Protein AF-A0A654D0F4-F1 (afdb_monomer)

Foldseek 3Di:
DVVVVVVVVVVVVLVVLLVVLVVPPDAFEEWEAEDDLRRQWTAECCAPVVSVSNSNNHHYLHHDPDGTDGDDLVSVVVSLGPYYHYDDYDCVSVCVDPSCVPRPNVVDDDDD

Sequence (112 aa):
MIGYLLFFKYVAEIGRLKENATAVKEKRRVYFTWAYGRIFSTTGTHSMMHTCLEMAGVQNVCPFELDQPNINAETLIGWNPDMIVMWNDSTDLFYQRNEFKNDPCREGKADF

Solvent-accessible surface area (backbone atoms only — not comparable to full-atom values): 6484 Å² total; per-residue (Å²): 120,68,70,60,56,53,49,52,54,51,53,52,51,54,50,52,36,42,54,56,19,68,68,45,86,77,53,52,32,32,40,47,23,46,53,86,80,32,64,47,32,30,50,9,63,65,20,74,62,35,55,52,37,45,38,71,25,36,34,72,60,49,82,46,85,34,45,72,44,75,60,55,69,68,58,53,58,73,56,61,51,74,40,77,47,63,72,75,53,66,69,60,70,58,60,72,37,79,90,46,71,82,46,80,66,68,83,66,78,76,92,126

Mean 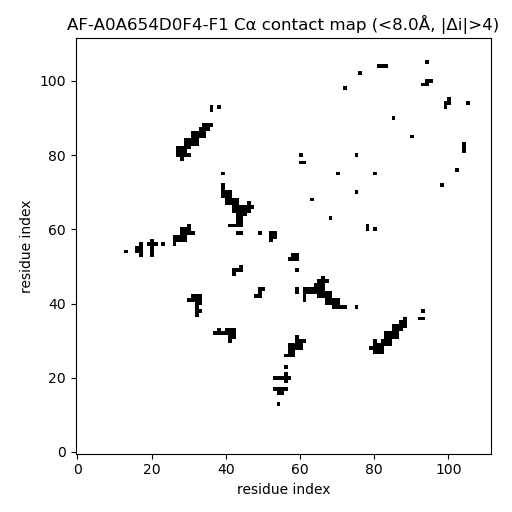predicted aligned error: 7.89 Å

Radius of gyration: 16.07 Å; Cα contacts (8 Å, |Δi|>4): 152; chains: 1; bounding box: 48×37×33 Å

pLDDT: mean 81.83, std 11.25, range [40.19, 93.56]

Secondary structure (DSSP, 8-state):
-HHHHHHHHHHHHHHHHHHHHHT-SS--EEEEE-SSS-TTB---TTSHHHHHHHHTT-EES---SSSS-B--HHHHHHH--SEEEESS--HHHHHTSGGGTT-GGGTT----

Organism: Sphingobacterium multivorum (NCBI:txid28454)

Nearest PDB structures (foldseek):
  5joq-assembly1_A  TM=8.116E-01  e=6.029E-05  Listeria monocytogenes EGD-e
  4m7o-assembly1_A  TM=8.021E-01  e=2.496E-04  Staphylococcus epidermidis ATCC 12228
  5y8a-assembly2_B  TM=7.298E-01  e=4.761E-04  Burkholderia cenocepacia J2315
  2q8q-assembly1_A  TM=7.364E-01  e=4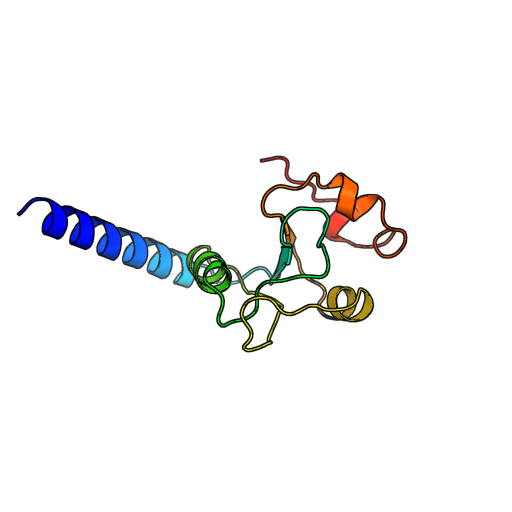.761E-04  Staphylococcus aureus subsp. aureus N315
  2chu-assembly2_B  TM=6.777E-01  e=1.732E-03  Campylobacter jejuni

Structure (mmCIF, N/CA/C/O backbone):
data_AF-A0A654D0F4-F1
#
_entry.id   AF-A0A654D0F4-F1
#
loop_
_atom_site.group_PDB
_atom_site.id
_atom_site.type_symbol
_atom_site.label_atom_id
_atom_site.label_alt_id
_atom_site.label_comp_id
_atom_site.label_asym_id
_atom_site.label_entity_id
_atom_site.label_seq_id
_atom_site.pdbx_PDB_ins_code
_atom_site.Cartn_x
_atom_site.Cartn_y
_atom_site.Cartn_z
_atom_site.occupancy
_atom_site.B_iso_or_equiv
_atom_site.auth_seq_id
_atom_site.auth_comp_id
_atom_site.auth_asym_id
_atom_site.auth_atom_id
_atom_site.pdbx_PDB_model_num
ATOM 1 N N . MET A 1 1 ? -33.522 17.613 -6.634 1.00 60.53 1 MET A N 1
ATOM 2 C CA . MET A 1 1 ? -33.659 17.007 -5.287 1.00 60.53 1 MET A CA 1
ATOM 3 C C . MET A 1 1 ? -33.107 15.580 -5.164 1.00 60.53 1 MET A C 1
ATOM 5 O O . MET A 1 1 ? -32.668 15.238 -4.078 1.00 60.53 1 MET A O 1
ATOM 9 N N . ILE A 1 2 ? -33.058 14.757 -6.224 1.00 62.69 2 ILE A N 1
ATOM 10 C CA . ILE A 1 2 ? -32.601 13.348 -6.131 1.00 62.69 2 ILE A CA 1
ATOM 11 C C . ILE A 1 2 ? -31.081 13.208 -5.890 1.00 62.69 2 ILE A C 1
ATOM 13 O O . ILE A 1 2 ? -30.666 12.385 -5.080 1.00 62.69 2 ILE A O 1
ATOM 17 N N . GLY A 1 3 ? -30.244 14.047 -6.517 1.00 62.59 3 GLY A N 1
ATOM 18 C CA . GLY A 1 3 ? -28.779 13.972 -6.357 1.00 62.59 3 GLY A CA 1
ATOM 19 C C . GLY A 1 3 ? -28.279 14.247 -4.932 1.00 62.59 3 GLY A C 1
ATOM 20 O O . GLY A 1 3 ? -27.305 13.648 -4.490 1.00 62.59 3 GLY A O 1
ATOM 21 N N . TYR A 1 4 ? -28.995 15.085 -4.180 1.00 66.31 4 TYR A N 1
ATOM 22 C CA . TYR A 1 4 ? -28.646 15.422 -2.797 1.00 66.31 4 TYR A CA 1
ATOM 23 C C . TYR A 1 4 ? -28.893 14.241 -1.844 1.00 66.31 4 TYR A C 1
ATOM 25 O O . TYR A 1 4 ? -28.092 13.972 -0.954 1.00 66.31 4 TYR A O 1
ATOM 33 N N . LEU A 1 5 ? -29.968 13.479 -2.076 1.00 70.94 5 LEU A N 1
ATOM 34 C CA . LEU A 1 5 ? -30.280 12.280 -1.296 1.00 70.94 5 LEU A CA 1
ATOM 35 C C . LEU A 1 5 ? -29.268 11.152 -1.556 1.00 70.94 5 LEU A C 1
ATOM 37 O O . LEU A 1 5 ? -28.894 10.435 -0.630 1.00 70.94 5 LEU A O 1
ATOM 41 N N . LEU A 1 6 ? -28.804 11.013 -2.804 1.00 74.94 6 LEU A N 1
ATOM 42 C CA . LEU A 1 6 ? -27.769 10.042 -3.165 1.00 74.94 6 LEU A CA 1
ATOM 43 C C . LEU A 1 6 ? -26.427 10.390 -2.504 1.00 74.94 6 LEU A C 1
ATOM 45 O O . LEU A 1 6 ? -25.779 9.518 -1.932 1.00 74.94 6 LEU A O 1
ATOM 49 N N . PHE A 1 7 ? -26.059 11.674 -2.521 1.00 79.19 7 PHE A N 1
ATOM 50 C CA . PHE A 1 7 ? -24.858 12.184 -1.864 1.00 79.19 7 PHE A CA 1
ATOM 51 C C . PHE A 1 7 ? -24.872 11.916 -0.353 1.00 79.19 7 PHE A C 1
ATOM 53 O O . PHE A 1 7 ? -23.904 11.388 0.185 1.00 79.19 7 PHE A O 1
ATOM 60 N N . PHE A 1 8 ? -25.989 12.186 0.329 1.00 80.81 8 PHE A N 1
ATOM 61 C CA . PHE A 1 8 ? -26.104 11.903 1.762 1.00 80.81 8 PHE A CA 1
ATOM 62 C C . PHE A 1 8 ? -26.010 10.414 2.092 1.00 80.81 8 PHE A C 1
ATOM 64 O O . PHE A 1 8 ? -25.325 10.050 3.046 1.00 80.81 8 PHE A O 1
ATOM 71 N N . LYS A 1 9 ? -26.648 9.544 1.298 1.00 83.38 9 LYS A N 1
ATOM 72 C CA . LYS A 1 9 ? -26.510 8.089 1.471 1.00 83.38 9 LYS A CA 1
ATOM 73 C C . LYS A 1 9 ? -25.066 7.628 1.274 1.00 83.38 9 LYS A C 1
ATOM 75 O O . LYS A 1 9 ? -24.591 6.798 2.039 1.00 83.38 9 LYS A O 1
ATOM 80 N N . TYR A 1 10 ? -24.371 8.188 0.289 1.00 84.62 10 TYR A N 1
ATOM 81 C CA . TYR A 1 10 ? -22.972 7.873 0.010 1.00 84.62 10 TYR A CA 1
ATOM 82 C C . TYR A 1 10 ? -22.040 8.288 1.157 1.00 84.62 10 TYR A C 1
ATOM 84 O O . TYR A 1 10 ? -21.230 7.489 1.618 1.00 84.62 10 TYR A O 1
ATOM 92 N N . VAL A 1 11 ? -22.195 9.512 1.673 1.00 86.12 11 VAL A N 1
ATOM 93 C CA . VAL A 1 11 ? -21.404 10.004 2.814 1.00 86.12 11 VAL A CA 1
ATOM 94 C C . VAL A 1 11 ? -21.677 9.181 4.075 1.00 86.12 11 VAL A C 1
ATOM 96 O O . VAL A 1 11 ? -20.736 8.842 4.790 1.00 86.12 11 VAL A O 1
ATOM 99 N N . ALA A 1 12 ? -22.938 8.816 4.327 1.00 87.94 12 ALA A N 1
ATOM 100 C CA . ALA A 1 12 ? -23.302 7.968 5.459 1.00 87.94 12 ALA A CA 1
ATOM 101 C C . ALA A 1 12 ? -22.657 6.574 5.369 1.00 87.94 12 ALA A C 1
ATOM 103 O O . ALA A 1 12 ? -22.137 6.072 6.363 1.00 87.94 12 ALA A O 1
ATOM 104 N N . GLU A 1 13 ? -22.630 5.974 4.176 1.00 87.81 13 GLU A N 1
ATOM 105 C CA . GLU A 1 13 ? -22.006 4.665 3.969 1.00 87.81 13 GLU A CA 1
ATOM 106 C C . GLU A 1 13 ? -20.483 4.715 4.153 1.00 87.81 13 GLU A C 1
ATOM 108 O O . GLU A 1 13 ? -19.921 3.860 4.836 1.00 87.81 13 GLU A O 1
ATOM 113 N N . ILE A 1 14 ? -19.812 5.749 3.631 1.00 86.12 14 ILE A N 1
ATOM 114 C CA . ILE A 1 14 ? -18.376 5.968 3.880 1.00 86.12 14 ILE A CA 1
ATOM 115 C C . ILE A 1 14 ? -18.099 6.130 5.376 1.00 86.12 14 ILE A C 1
ATOM 117 O O . ILE A 1 14 ? -17.133 5.558 5.881 1.00 86.12 14 ILE A O 1
ATOM 121 N N . GLY A 1 15 ? -18.934 6.894 6.087 1.00 86.69 15 GLY A N 1
ATOM 122 C CA . GLY A 1 15 ? -18.825 7.060 7.537 1.00 86.69 15 GLY A CA 1
ATOM 123 C C . GLY A 1 15 ? -18.883 5.717 8.262 1.00 86.69 15 GLY A C 1
ATOM 124 O O . GLY A 1 15 ? -17.9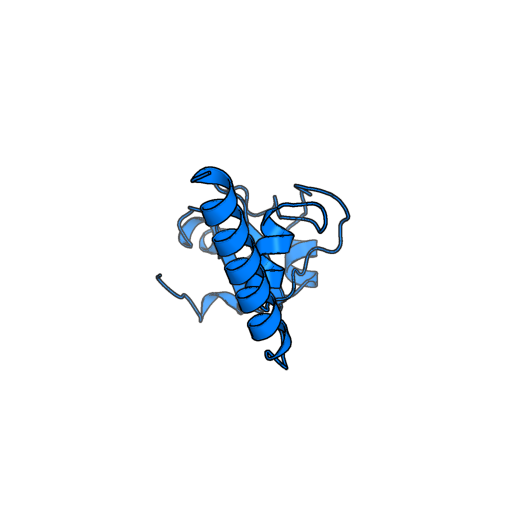80 5.394 9.031 1.00 86.69 15 GLY A O 1
ATOM 125 N N . ARG A 1 16 ? -19.872 4.883 7.919 1.00 88.94 16 ARG A N 1
ATOM 126 C CA . ARG A 1 16 ? -20.039 3.538 8.484 1.00 88.94 16 ARG A CA 1
ATOM 127 C C . ARG A 1 16 ? -18.830 2.635 8.228 1.00 88.94 16 ARG A C 1
ATOM 129 O O . ARG A 1 16 ? -18.397 1.917 9.125 1.00 88.94 16 ARG A O 1
ATOM 136 N N . LEU A 1 17 ? -18.277 2.656 7.013 1.00 88.06 17 LEU A N 1
ATOM 137 C CA . LEU A 1 17 ? -17.086 1.867 6.677 1.00 88.06 17 LEU A CA 1
ATOM 138 C C . LEU A 1 17 ? -15.876 2.303 7.509 1.00 88.06 17 LEU A C 1
ATOM 140 O O . LEU A 1 17 ? -15.175 1.457 8.061 1.00 88.06 17 LEU A O 1
ATOM 144 N N . LYS A 1 18 ? -15.671 3.614 7.672 1.00 85.31 18 LYS A N 1
ATOM 145 C CA . LYS A 1 18 ? -14.585 4.150 8.503 1.00 85.31 18 LYS A CA 1
ATOM 146 C C . LYS A 1 18 ? -14.745 3.786 9.977 1.00 85.31 18 LYS A C 1
ATOM 148 O O . LYS A 1 18 ? -13.764 3.405 10.607 1.00 85.31 18 LYS A O 1
ATOM 153 N N . GLU A 1 19 ? -15.955 3.851 10.524 1.00 88.50 19 GLU A N 1
ATOM 154 C CA . GLU A 1 19 ? -16.223 3.424 11.903 1.00 88.50 19 GLU A CA 1
ATOM 155 C C . GLU A 1 19 ? -15.894 1.940 12.104 1.00 88.50 19 GLU A C 1
ATOM 157 O O . GLU A 1 19 ? -15.148 1.589 13.020 1.00 88.50 19 GLU A O 1
ATOM 162 N N . ASN A 1 20 ? -16.340 1.070 11.196 1.00 87.31 20 ASN A N 1
ATOM 163 C CA . ASN A 1 20 ? -16.001 -0.354 11.245 1.00 87.31 20 ASN A CA 1
ATOM 164 C C . ASN A 1 20 ? -14.486 -0.588 11.161 1.00 87.31 20 ASN A C 1
ATOM 166 O O . ASN A 1 20 ? -13.944 -1.401 11.909 1.00 87.31 20 ASN A O 1
ATOM 170 N N . ALA A 1 21 ? -13.788 0.161 10.305 1.00 85.12 21 ALA A N 1
ATOM 171 C CA . ALA A 1 21 ? -12.335 0.103 10.195 1.00 85.12 21 ALA A CA 1
ATOM 172 C C . ALA A 1 21 ? -11.619 0.510 11.497 1.00 85.12 21 ALA A C 1
ATOM 174 O O . ALA A 1 21 ? -10.579 -0.063 11.820 1.00 85.12 21 ALA A O 1
ATOM 175 N N . THR A 1 22 ? -12.162 1.454 12.278 1.00 84.25 22 THR A N 1
ATOM 176 C CA . THR A 1 22 ? -11.592 1.815 13.594 1.00 84.25 22 THR A CA 1
ATOM 177 C C . THR A 1 22 ? -11.771 0.730 14.656 1.00 84.25 22 THR A C 1
ATOM 179 O O . THR A 1 22 ? -10.977 0.663 15.591 1.00 84.25 22 THR A O 1
ATOM 182 N N . ALA A 1 23 ? -12.766 -0.149 14.504 1.00 85.88 23 ALA A N 1
ATOM 183 C CA . ALA A 1 23 ? -12.978 -1.277 15.410 1.00 85.88 23 ALA A CA 1
ATOM 184 C C . ALA A 1 23 ? -11.965 -2.423 15.198 1.00 85.88 23 ALA A C 1
ATOM 186 O O . ALA A 1 23 ? -11.837 -3.302 16.056 1.00 85.88 23 ALA A O 1
ATOM 187 N N . VAL A 1 24 ? -11.219 -2.417 14.086 1.00 86.62 24 VAL A N 1
ATOM 188 C CA . VAL A 1 24 ? -10.158 -3.390 13.798 1.00 86.62 24 VAL A CA 1
ATOM 189 C C . VAL A 1 24 ? -8.926 -3.066 14.649 1.00 86.62 24 VAL A C 1
ATOM 191 O O . VAL A 1 24 ? -8.190 -2.123 14.368 1.00 86.62 24 VAL A O 1
ATOM 194 N N . LYS A 1 25 ? -8.702 -3.857 15.708 1.00 79.88 25 LYS A N 1
ATOM 195 C CA . LYS A 1 25 ? -7.598 -3.645 16.667 1.00 79.88 25 LYS A CA 1
ATOM 196 C C . LYS A 1 25 ? -6.213 -3.887 16.070 1.00 79.88 25 LYS A C 1
ATOM 198 O O . LYS A 1 25 ? -5.289 -3.142 16.374 1.00 79.88 25 LYS A O 1
ATOM 203 N N . GLU A 1 26 ? -6.075 -4.909 15.230 1.00 86.56 26 GLU A N 1
ATOM 204 C CA . GLU A 1 26 ? -4.816 -5.243 14.563 1.00 86.56 26 GLU A CA 1
ATOM 205 C C . GLU A 1 26 ? -4.989 -5.117 13.054 1.00 86.56 26 GLU A C 1
ATOM 207 O O . GLU A 1 26 ? -5.621 -5.953 12.403 1.00 86.56 26 GLU A O 1
ATOM 212 N N . LYS A 1 27 ? -4.458 -4.026 12.501 1.00 86.75 27 LYS A N 1
ATOM 213 C CA . LYS A 1 27 ? -4.518 -3.765 11.066 1.00 86.75 27 LYS A CA 1
ATOM 214 C C . LYS A 1 27 ? -3.469 -4.611 10.358 1.00 86.75 27 LYS A C 1
ATOM 216 O O . LYS A 1 27 ? -2.279 -4.459 10.619 1.00 86.75 27 LYS A O 1
ATOM 221 N N . ARG A 1 28 ? -3.908 -5.460 9.427 1.00 89.31 28 ARG A N 1
ATOM 222 C CA . ARG A 1 28 ? -2.988 -6.198 8.552 1.00 89.31 28 ARG A CA 1
ATOM 223 C C . ARG A 1 28 ? -2.239 -5.237 7.637 1.00 89.31 28 ARG A C 1
ATOM 225 O O . ARG A 1 28 ? -2.833 -4.303 7.093 1.00 89.31 28 ARG A O 1
ATOM 232 N N . ARG A 1 29 ? -0.948 -5.490 7.453 1.00 92.31 29 ARG A N 1
ATOM 233 C CA . ARG A 1 29 ? -0.056 -4.761 6.552 1.00 92.31 29 ARG A CA 1
ATOM 234 C C . ARG A 1 29 ? -0.304 -5.228 5.127 1.00 92.31 29 ARG A C 1
ATOM 236 O O . ARG A 1 29 ? -0.053 -6.382 4.797 1.00 92.31 29 ARG A O 1
ATOM 243 N N . VAL A 1 30 ? -0.791 -4.338 4.278 1.00 92.81 30 VAL A N 1
ATOM 244 C CA . VAL A 1 30 ? -1.161 -4.647 2.899 1.00 92.81 30 VAL A CA 1
ATOM 245 C C . VAL A 1 30 ? -0.255 -3.909 1.932 1.00 92.81 30 VAL A C 1
ATOM 247 O O . VAL A 1 30 ? -0.067 -2.695 2.034 1.00 92.81 30 VAL A O 1
ATOM 250 N N . TYR A 1 31 ? 0.262 -4.653 0.961 1.00 92.69 31 TYR A N 1
ATOM 251 C CA . TYR A 1 31 ? 0.866 -4.109 -0.244 1.00 92.69 31 TYR A CA 1
ATOM 252 C C . TYR A 1 31 ? -0.128 -4.188 -1.396 1.00 92.69 31 TYR A C 1
ATOM 254 O O . TYR A 1 31 ? -0.767 -5.216 -1.600 1.00 92.69 31 TYR A O 1
ATOM 262 N N . PHE A 1 32 ? -0.261 -3.113 -2.160 1.00 91.38 32 PHE A N 1
ATOM 263 C CA . PHE A 1 32 ? -1.164 -3.075 -3.303 1.00 91.38 32 PHE A CA 1
ATOM 264 C C . PHE A 1 32 ? -0.376 -2.992 -4.610 1.00 91.38 32 PHE A C 1
ATOM 266 O O . PHE A 1 32 ? 0.555 -2.192 -4.712 1.00 91.38 32 PHE A O 1
ATOM 273 N N . THR A 1 33 ? -0.772 -3.776 -5.612 1.00 90.25 33 THR A N 1
ATOM 274 C CA . THR A 1 33 ? -0.153 -3.774 -6.944 1.00 90.25 33 THR A CA 1
ATOM 275 C C . THR A 1 33 ? -1.130 -3.313 -8.013 1.00 90.25 33 THR A C 1
ATOM 277 O O . THR A 1 33 ? -2.253 -3.824 -8.114 1.00 90.25 33 THR A O 1
ATOM 280 N N . TRP A 1 34 ? -0.670 -2.417 -8.881 1.00 85.44 34 TRP A N 1
ATOM 281 C CA . TRP A 1 34 ? -1.416 -2.037 -10.078 1.00 85.44 34 TRP A CA 1
ATOM 282 C C . TRP A 1 34 ? -1.409 -3.153 -11.132 1.00 85.44 34 TRP A C 1
ATOM 284 O O . TRP A 1 34 ? -0.499 -3.980 -11.176 1.00 85.44 34 TRP A O 1
ATOM 294 N N . ALA A 1 35 ? -2.434 -3.153 -11.987 1.00 81.94 35 ALA A N 1
ATOM 295 C CA . ALA A 1 35 ? -2.632 -4.165 -13.024 1.00 81.94 35 ALA A CA 1
ATOM 296 C C . ALA A 1 35 ? -1.533 -4.163 -14.112 1.00 81.94 35 ALA A C 1
ATOM 298 O O . ALA A 1 35 ? -0.724 -3.231 -14.210 1.00 81.94 35 ALA A O 1
ATOM 299 N N . TYR A 1 36 ? -1.578 -5.170 -14.990 1.00 75.88 36 TYR A N 1
ATOM 300 C CA . TYR A 1 36 ? -0.671 -5.389 -16.121 1.00 75.88 36 TYR A CA 1
ATOM 301 C C . TYR A 1 36 ? 0.756 -5.788 -15.722 1.00 75.88 36 TYR A C 1
ATOM 303 O O . TYR A 1 36 ? 1.733 -5.358 -16.339 1.00 75.88 36 TYR A O 1
ATOM 311 N N . GLY A 1 37 ? 0.903 -6.599 -14.674 1.00 70.56 37 GLY A N 1
ATOM 312 C CA . GLY A 1 37 ? 2.198 -7.109 -14.217 1.00 70.56 37 GLY A CA 1
ATOM 313 C C . GLY A 1 37 ? 3.090 -6.034 -13.590 1.00 70.56 37 GLY A C 1
ATOM 314 O O . GLY A 1 37 ? 4.291 -6.255 -13.383 1.00 70.56 37 GLY A O 1
ATOM 315 N N . ARG A 1 38 ? 2.514 -4.871 -13.258 1.00 79.75 38 ARG A N 1
ATOM 316 C CA . ARG A 1 38 ? 3.185 -3.745 -12.598 1.00 79.75 38 ARG A CA 1
ATOM 317 C C . ARG A 1 38 ? 3.264 -3.961 -11.091 1.00 79.75 38 ARG A C 1
ATOM 319 O O . ARG A 1 38 ? 2.898 -3.099 -10.304 1.00 79.75 38 ARG A O 1
ATOM 326 N N . ILE A 1 39 ? 3.816 -5.108 -10.706 1.00 82.88 39 ILE A N 1
ATOM 327 C CA . ILE A 1 39 ? 3.930 -5.545 -9.310 1.00 82.88 39 ILE A CA 1
ATOM 328 C C . ILE A 1 39 ? 4.658 -4.511 -8.452 1.00 82.88 39 ILE A C 1
ATOM 330 O O . ILE A 1 39 ? 4.302 -4.343 -7.303 1.00 82.88 39 ILE A O 1
ATOM 334 N N . PHE A 1 40 ? 5.645 -3.807 -9.008 1.00 86.44 40 PHE A N 1
ATOM 335 C CA . PHE A 1 40 ? 6.433 -2.818 -8.270 1.00 86.44 40 PHE A CA 1
ATOM 336 C C . PHE A 1 40 ? 5.842 -1.407 -8.275 1.00 86.44 40 PHE A C 1
ATOM 338 O O . PHE A 1 40 ? 6.320 -0.530 -7.558 1.00 86.44 40 PHE A O 1
ATOM 345 N N . SER A 1 41 ? 4.80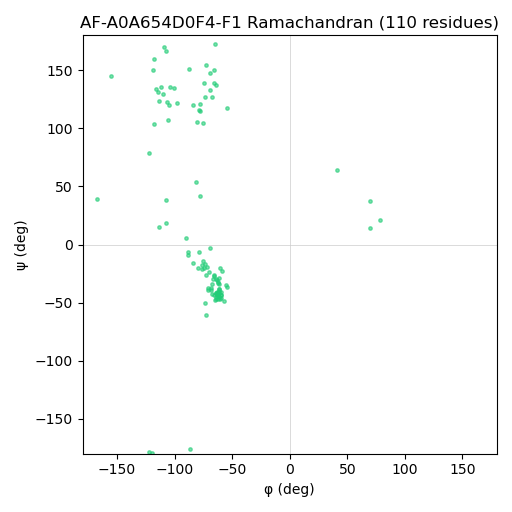3 -1.178 -9.076 1.00 88.19 41 SER A N 1
ATOM 346 C CA . SER A 1 41 ? 4.011 0.038 -8.982 1.00 88.19 41 SER A CA 1
ATOM 347 C C . SER A 1 41 ? 2.973 -0.182 -7.894 1.00 88.19 41 SER A C 1
ATOM 349 O O . SER A 1 41 ? 2.131 -1.075 -8.003 1.00 88.19 41 SER A O 1
ATOM 351 N N . THR A 1 42 ? 3.008 0.653 -6.863 1.00 90.69 42 THR A N 1
ATOM 352 C CA . THR A 1 42 ? 2.104 0.541 -5.716 1.00 90.69 42 THR A CA 1
ATOM 353 C C . THR A 1 42 ? 1.298 1.815 -5.511 1.00 90.69 42 THR A C 1
ATOM 355 O O . THR A 1 42 ? 1.368 2.742 -6.316 1.00 90.69 42 THR A O 1
ATOM 358 N N . THR A 1 43 ? 0.471 1.833 -4.474 1.00 91.00 43 THR A N 1
ATOM 359 C CA . THR A 1 43 ? -0.307 2.992 -4.044 1.00 91.00 43 THR A CA 1
ATOM 360 C C . THR A 1 43 ? 0.425 3.676 -2.898 1.00 91.00 43 THR A C 1
ATOM 362 O O . THR A 1 43 ? 0.687 3.050 -1.872 1.00 91.00 43 THR A O 1
ATOM 365 N N . GLY A 1 44 ? 0.761 4.954 -3.042 1.00 90.44 44 GLY A N 1
ATOM 366 C CA . GLY A 1 44 ? 1.229 5.754 -1.909 1.00 90.44 44 GLY A CA 1
ATOM 367 C C . GLY A 1 44 ? 0.061 6.381 -1.146 1.00 90.44 44 GLY A C 1
ATOM 368 O O . GLY A 1 44 ? -1.106 6.109 -1.445 1.00 90.44 44 GLY A O 1
ATOM 369 N N . THR A 1 45 ? 0.361 7.196 -0.137 1.00 90.44 45 THR A N 1
ATOM 370 C CA . THR A 1 45 ? -0.635 7.751 0.800 1.00 90.44 45 THR A CA 1
ATOM 371 C C . THR A 1 45 ? -1.529 8.830 0.182 1.00 90.44 45 THR A C 1
ATOM 373 O O . THR A 1 45 ? -2.626 9.072 0.673 1.00 90.44 45 THR A O 1
ATOM 376 N N . HIS A 1 46 ? -1.121 9.437 -0.936 1.00 91.00 46 HIS A N 1
ATOM 377 C CA . HIS A 1 46 ? -1.932 10.416 -1.674 1.00 91.00 46 HIS A CA 1
ATOM 378 C C . HIS A 1 46 ? -2.833 9.799 -2.751 1.00 91.00 46 HIS A C 1
ATOM 380 O O . HIS A 1 46 ? -3.490 10.524 -3.497 1.00 91.00 46 HIS A O 1
ATOM 386 N N . SER A 1 47 ? -2.885 8.471 -2.842 1.00 88.62 47 SER A N 1
ATOM 387 C CA . SER A 1 47 ? -3.732 7.792 -3.814 1.00 88.62 47 SER A CA 1
ATOM 388 C C . SER A 1 47 ? -5.143 7.543 -3.296 1.00 88.62 47 SER A C 1
ATOM 390 O O . SER A 1 47 ? -5.359 7.252 -2.118 1.00 88.62 47 SER A O 1
ATOM 392 N N . MET A 1 48 ? -6.104 7.500 -4.218 1.00 88.62 48 MET A N 1
ATOM 393 C CA . MET A 1 48 ? -7.462 7.030 -3.936 1.00 88.62 48 MET A CA 1
ATOM 394 C C . MET A 1 48 ? -7.473 5.631 -3.314 1.00 88.62 48 MET A C 1
ATOM 396 O O . MET A 1 48 ? -8.286 5.349 -2.430 1.00 88.62 48 MET A O 1
ATOM 400 N N . MET A 1 49 ? -6.557 4.758 -3.741 1.00 90.00 49 MET A N 1
ATOM 401 C CA . MET A 1 49 ? -6.551 3.383 -3.258 1.00 90.00 49 MET A CA 1
ATOM 402 C C . MET A 1 49 ? -6.061 3.266 -1.816 1.00 90.00 49 MET A C 1
ATOM 404 O O . MET A 1 49 ? -6.510 2.385 -1.087 1.00 90.00 49 MET A O 1
ATOM 408 N N . HIS A 1 50 ? -5.234 4.205 -1.355 1.00 91.69 50 HIS A N 1
ATOM 409 C CA . HIS A 1 50 ? -4.891 4.302 0.058 1.00 91.69 50 HIS A CA 1
ATOM 410 C C . HIS A 1 50 ? -6.130 4.560 0.919 1.00 91.69 50 HIS A C 1
ATOM 412 O O . HIS A 1 50 ? -6.339 3.851 1.899 1.00 91.69 50 HIS A O 1
ATOM 418 N N . THR A 1 51 ? -7.013 5.478 0.513 1.00 89.62 51 THR A N 1
ATOM 419 C CA . THR A 1 51 ? -8.280 5.705 1.225 1.00 89.62 51 THR A CA 1
ATOM 420 C C . THR A 1 51 ? -9.159 4.453 1.232 1.00 89.62 51 THR A C 1
ATOM 422 O O . THR A 1 51 ? -9.780 4.147 2.247 1.00 89.62 51 THR A O 1
ATOM 425 N N . CYS A 1 52 ? -9.202 3.690 0.135 1.00 89.44 52 CYS A N 1
ATOM 426 C CA . CYS A 1 52 ? -9.916 2.410 0.098 1.00 89.44 52 CYS A CA 1
ATOM 427 C C . CYS A 1 52 ? -9.337 1.391 1.091 1.00 89.44 52 CYS A C 1
ATOM 429 O O . CYS A 1 52 ? -10.103 0.744 1.804 1.00 89.44 52 CYS A O 1
ATOM 431 N N . LEU A 1 53 ? -8.009 1.285 1.184 1.00 90.44 53 LEU A N 1
ATOM 432 C CA . LEU A 1 53 ? -7.327 0.423 2.156 1.00 90.44 53 LEU A CA 1
ATOM 433 C C . LEU A 1 53 ? -7.630 0.850 3.601 1.00 90.44 53 LEU A C 1
ATOM 435 O O . LEU A 1 53 ? -7.955 0.010 4.440 1.00 90.44 53 LEU A O 1
ATOM 439 N N . GLU A 1 54 ? -7.613 2.150 3.891 1.00 89.50 54 GLU A N 1
ATOM 440 C CA . GLU A 1 54 ? -7.982 2.659 5.215 1.00 89.50 54 GLU A CA 1
ATOM 441 C C . GLU A 1 54 ? -9.440 2.351 5.570 1.00 89.50 54 GLU A C 1
ATOM 443 O O . GLU A 1 54 ? -9.723 1.921 6.689 1.00 89.50 54 GLU A O 1
ATOM 448 N N . MET A 1 55 ? -10.365 2.524 4.619 1.00 87.56 55 MET A N 1
ATOM 449 C CA . MET A 1 55 ? -11.784 2.189 4.795 1.00 87.56 55 MET A CA 1
ATOM 450 C C . MET A 1 55 ? -12.023 0.684 4.960 1.00 87.56 55 MET A C 1
ATOM 452 O O . MET A 1 55 ? -12.998 0.296 5.595 1.00 87.56 55 MET A O 1
ATOM 456 N N . ALA A 1 56 ? -11.140 -0.160 4.424 1.00 87.81 56 ALA A N 1
ATOM 457 C CA . ALA A 1 56 ? -11.164 -1.605 4.639 1.00 87.81 56 ALA A CA 1
ATOM 458 C C . ALA A 1 56 ? -10.567 -2.024 5.998 1.00 87.81 56 ALA A C 1
ATOM 460 O O . ALA A 1 56 ? -10.632 -3.199 6.356 1.00 87.81 56 ALA A O 1
ATOM 461 N N . GLY A 1 57 ? -9.991 -1.090 6.766 1.00 89.75 57 GLY A N 1
ATOM 462 C CA . GLY A 1 57 ? -9.392 -1.378 8.071 1.00 89.75 57 GLY A CA 1
ATOM 463 C C . GLY A 1 57 ? -8.007 -2.018 8.002 1.00 89.75 57 GLY A C 1
ATOM 464 O O . GLY A 1 57 ? -7.568 -2.624 8.977 1.00 89.75 57 GLY A O 1
ATOM 465 N N . VAL A 1 58 ? -7.301 -1.876 6.879 1.00 92.00 58 VAL A N 1
ATOM 466 C CA . VAL A 1 58 ? -5.929 -2.375 6.706 1.00 92.00 58 VAL A CA 1
ATOM 467 C C . VAL A 1 58 ? -4.919 -1.226 6.692 1.00 92.00 58 VAL A C 1
ATOM 469 O O . VAL A 1 58 ? -5.281 -0.052 6.605 1.00 92.00 58 VAL A O 1
ATOM 472 N N . GLN A 1 59 ? -3.635 -1.552 6.824 1.00 91.50 59 GLN A N 1
ATOM 473 C CA . GLN A 1 59 ? -2.540 -0.585 6.799 1.00 91.50 59 GLN A CA 1
ATOM 474 C C . GLN A 1 59 ? -1.770 -0.701 5.485 1.00 91.50 59 GLN A C 1
ATOM 476 O O . GLN A 1 59 ? -1.215 -1.754 5.189 1.00 91.50 59 GLN A O 1
ATOM 481 N N . ASN A 1 60 ? -1.674 0.389 4.724 1.00 92.75 60 ASN A N 1
ATOM 482 C CA . ASN A 1 60 ? -0.776 0.443 3.572 1.00 92.75 60 ASN A CA 1
ATOM 483 C C . ASN A 1 60 ? 0.686 0.404 4.047 1.00 92.75 60 ASN A C 1
ATOM 485 O O . ASN A 1 60 ? 1.081 1.213 4.888 1.00 92.75 60 ASN A O 1
ATOM 489 N N . VAL A 1 61 ? 1.488 -0.515 3.507 1.00 93.56 61 VAL A N 1
ATOM 490 C CA . VAL A 1 61 ? 2.925 -0.588 3.822 1.00 93.56 61 VAL A CA 1
ATOM 491 C C . VAL A 1 61 ? 3.751 0.491 3.130 1.00 93.56 61 VAL A C 1
ATOM 493 O O . VAL A 1 61 ? 4.851 0.786 3.586 1.00 93.56 61 VAL A O 1
ATOM 496 N N . CYS A 1 62 ? 3.245 1.076 2.042 1.00 92.12 62 CYS A N 1
ATOM 497 C CA . CYS A 1 62 ? 3.952 2.102 1.292 1.00 92.12 62 CYS A CA 1
ATOM 498 C C . CYS A 1 62 ? 3.833 3.467 1.999 1.00 92.12 62 CYS A C 1
ATOM 500 O O . CYS A 1 62 ? 2.731 4.018 2.058 1.00 92.12 62 CYS A O 1
ATOM 502 N N . PRO A 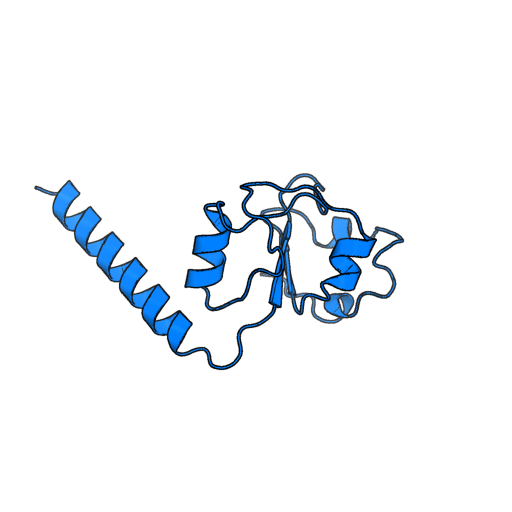1 63 ? 4.944 4.062 2.480 1.00 90.25 63 PRO A N 1
ATOM 503 C CA . PRO A 1 63 ? 4.914 5.325 3.217 1.00 90.25 63 PRO A CA 1
ATOM 504 C C . PRO A 1 63 ? 5.005 6.561 2.311 1.00 90.25 63 PRO A C 1
ATOM 506 O O . PRO A 1 63 ? 4.938 7.684 2.798 1.00 90.25 63 PRO A O 1
ATOM 509 N N . PHE A 1 64 ? 5.228 6.383 1.006 1.00 90.62 64 PHE A N 1
ATOM 510 C CA . PHE A 1 64 ? 5.479 7.501 0.102 1.00 90.62 64 PHE A CA 1
ATOM 511 C C . PHE A 1 64 ? 4.228 8.358 -0.113 1.00 90.62 64 PHE A C 1
ATOM 513 O O . PHE A 1 64 ? 3.167 7.840 -0.460 1.00 90.62 64 PHE A O 1
ATOM 520 N N . GLU A 1 65 ? 4.395 9.678 -0.020 1.00 89.75 65 GLU A N 1
ATOM 521 C CA . GLU A 1 65 ? 3.375 10.706 -0.293 1.00 89.75 65 GLU A CA 1
ATOM 522 C C . GLU A 1 65 ? 3.171 10.957 -1.799 1.00 89.75 65 GLU A C 1
ATOM 524 O O . GLU A 1 65 ? 3.068 12.086 -2.281 1.00 89.75 65 GLU A O 1
ATOM 529 N N . LEU A 1 66 ? 3.144 9.877 -2.574 1.00 89.12 66 LEU A N 1
ATOM 530 C CA . LEU A 1 66 ? 2.928 9.875 -4.017 1.00 89.12 66 LEU A CA 1
ATOM 531 C C . LEU A 1 66 ? 1.647 9.101 -4.332 1.00 89.12 66 LEU A C 1
ATOM 533 O O . LEU A 1 66 ? 1.190 8.295 -3.528 1.00 89.12 66 LEU A O 1
ATOM 537 N N . ASP A 1 67 ? 1.064 9.322 -5.506 1.00 86.38 67 ASP A N 1
ATOM 538 C CA . ASP A 1 67 ? -0.092 8.533 -5.946 1.00 86.38 67 ASP A CA 1
ATOM 539 C C . ASP A 1 67 ? 0.351 7.110 -6.339 1.00 86.38 67 ASP A C 1
ATOM 541 O O . ASP A 1 67 ? 0.008 6.128 -5.680 1.00 86.38 67 ASP A O 1
ATOM 545 N N . GLN A 1 68 ? 1.231 7.011 -7.342 1.00 89.12 68 GLN A N 1
ATOM 546 C CA . GLN A 1 68 ? 1.763 5.745 -7.853 1.00 89.12 68 GLN A CA 1
ATOM 547 C C . GLN A 1 68 ? 3.301 5.700 -7.777 1.00 89.12 68 GLN A C 1
ATOM 549 O O . GLN A 1 68 ? 3.982 5.930 -8.781 1.00 89.12 68 GLN A O 1
ATOM 554 N N . PRO A 1 69 ? 3.888 5.431 -6.598 1.00 89.94 69 PRO A N 1
ATOM 555 C CA . PRO A 1 69 ? 5.321 5.193 -6.484 1.00 89.94 69 PRO A CA 1
ATOM 556 C C . PRO A 1 69 ? 5.720 3.859 -7.133 1.00 89.94 69 PRO A C 1
ATOM 558 O O . PRO A 1 69 ? 4.972 2.877 -7.114 1.00 89.94 69 PRO A O 1
ATOM 561 N N . ASN A 1 70 ? 6.935 3.825 -7.681 1.00 91.31 70 ASN A N 1
ATOM 562 C CA . ASN A 1 70 ? 7.563 2.618 -8.208 1.00 91.31 70 ASN A CA 1
ATOM 563 C C . ASN A 1 70 ? 8.725 2.221 -7.294 1.00 91.31 70 ASN A C 1
ATOM 565 O O . ASN A 1 70 ? 9.558 3.065 -6.961 1.00 91.31 70 ASN A O 1
ATOM 569 N N . ILE A 1 71 ? 8.764 0.961 -6.878 1.00 90.81 71 ILE A N 1
ATOM 570 C CA . ILE A 1 71 ? 9.762 0.439 -5.939 1.00 90.81 71 ILE A CA 1
ATOM 571 C C . ILE A 1 71 ? 10.588 -0.686 -6.568 1.00 90.81 71 ILE A C 1
ATOM 573 O O . ILE A 1 71 ? 10.410 -1.042 -7.728 1.00 90.81 71 ILE A O 1
ATOM 577 N N . ASN A 1 72 ? 11.518 -1.256 -5.810 1.00 89.62 72 ASN A N 1
ATOM 578 C CA . ASN A 1 72 ? 12.223 -2.477 -6.189 1.00 89.62 72 ASN A CA 1
ATOM 579 C C . ASN A 1 72 ? 11.769 -3.659 -5.311 1.00 89.62 72 ASN A C 1
ATOM 581 O O . ASN A 1 72 ? 11.067 -3.484 -4.312 1.00 89.62 72 ASN A O 1
ATOM 585 N N . ALA A 1 73 ? 12.178 -4.874 -5.686 1.00 86.19 73 ALA A N 1
ATOM 586 C CA . ALA A 1 73 ? 11.830 -6.088 -4.947 1.00 86.19 73 ALA A CA 1
ATOM 587 C C . ALA A 1 73 ? 12.361 -6.077 -3.506 1.00 86.19 73 ALA A C 1
ATOM 589 O O . ALA A 1 73 ? 11.654 -6.485 -2.592 1.00 86.19 73 ALA A O 1
ATOM 590 N N . GLU A 1 74 ? 13.572 -5.559 -3.290 1.00 86.12 74 GLU A N 1
ATOM 591 C CA . GLU A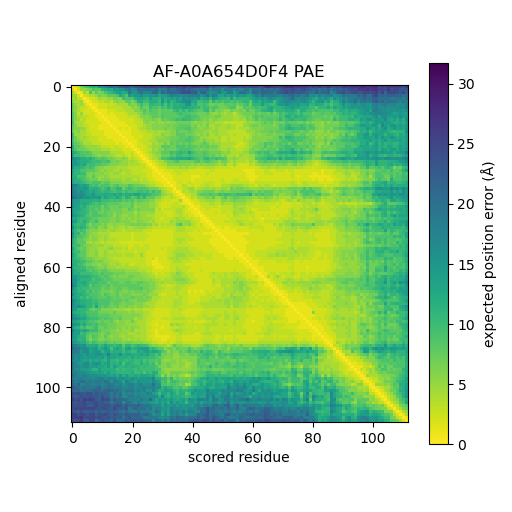 1 74 ? 14.188 -5.469 -1.960 1.00 86.12 74 GLU A CA 1
ATOM 592 C C . GLU A 1 74 ? 13.373 -4.593 -1.006 1.00 86.12 74 GLU A C 1
ATOM 594 O O . GLU A 1 74 ? 13.189 -4.950 0.154 1.00 86.12 74 GLU A O 1
ATOM 599 N N . THR A 1 75 ? 12.830 -3.479 -1.503 1.00 89.50 75 THR A N 1
ATOM 600 C CA . THR A 1 75 ? 11.959 -2.591 -0.724 1.00 89.50 75 THR A CA 1
ATOM 601 C C . THR A 1 75 ? 10.679 -3.313 -0.321 1.00 89.50 75 THR A C 1
ATOM 603 O O . THR A 1 75 ? 10.291 -3.247 0.841 1.00 89.50 75 THR A O 1
ATOM 606 N N . LEU A 1 76 ? 10.049 -4.046 -1.247 1.00 87.88 76 LEU A N 1
ATOM 607 C CA . LEU A 1 76 ? 8.838 -4.820 -0.955 1.00 87.88 76 LEU A CA 1
ATOM 608 C C . LEU A 1 76 ? 9.097 -5.904 0.099 1.00 87.88 76 LEU A C 1
ATOM 610 O O . LEU A 1 76 ? 8.350 -6.016 1.068 1.00 87.88 76 LEU A O 1
ATOM 614 N N . ILE A 1 77 ? 10.181 -6.663 -0.064 1.00 86.50 77 ILE A N 1
ATOM 615 C CA . ILE A 1 77 ? 10.586 -7.704 0.888 1.00 86.50 77 ILE A CA 1
ATOM 616 C C . ILE A 1 77 ? 10.889 -7.078 2.256 1.00 86.50 77 ILE A C 1
ATOM 618 O O . ILE A 1 77 ? 10.424 -7.576 3.277 1.00 86.50 77 ILE A O 1
ATOM 622 N N . GLY A 1 78 ? 11.605 -5.951 2.287 1.00 87.62 78 GLY A N 1
ATOM 623 C CA . GLY A 1 78 ? 11.907 -5.217 3.518 1.00 87.62 78 GLY A CA 1
ATOM 624 C C . GLY A 1 78 ? 10.664 -4.662 4.217 1.00 87.62 78 GLY A C 1
ATOM 625 O O . GLY A 1 78 ? 10.636 -4.556 5.443 1.00 87.62 78 GLY A O 1
ATOM 626 N N . TRP A 1 79 ? 9.612 -4.341 3.462 1.00 90.75 79 TRP A N 1
ATOM 627 C CA . TRP A 1 79 ? 8.321 -3.947 4.020 1.00 90.75 79 TRP A CA 1
ATOM 628 C C . TRP A 1 79 ? 7.525 -5.107 4.605 1.00 90.75 79 TRP A C 1
ATOM 630 O O . TRP A 1 79 ? 6.648 -4.834 5.423 1.00 90.75 79 TRP A O 1
ATOM 640 N N . ASN A 1 80 ? 7.816 -6.355 4.228 1.00 88.94 80 ASN A N 1
ATOM 641 C CA . ASN A 1 80 ? 7.205 -7.571 4.771 1.00 88.94 80 ASN A CA 1
ATOM 642 C C . ASN A 1 80 ? 5.681 -7.433 5.003 1.00 88.94 80 ASN A C 1
ATOM 644 O O . ASN A 1 80 ? 5.236 -7.385 6.157 1.00 88.94 80 ASN A O 1
ATOM 648 N N . PRO A 1 81 ? 4.883 -7.235 3.937 1.00 89.44 81 PRO A N 1
ATOM 649 C CA . PRO A 1 81 ? 3.431 -7.164 4.060 1.00 89.44 81 PRO A CA 1
ATOM 650 C C . PRO A 1 81 ? 2.851 -8.516 4.501 1.00 89.44 81 PRO A C 1
ATOM 652 O O . PRO A 1 81 ? 3.372 -9.565 4.141 1.00 89.44 81 PRO A O 1
ATOM 655 N N . ASP A 1 82 ? 1.732 -8.487 5.224 1.00 89.06 82 ASP A N 1
ATOM 656 C CA . ASP A 1 82 ? 0.968 -9.687 5.593 1.00 89.06 82 ASP A CA 1
ATOM 657 C C . ASP A 1 82 ? 0.087 -10.183 4.432 1.00 89.06 82 ASP A C 1
ATOM 659 O O . ASP A 1 82 ? -0.414 -11.307 4.445 1.00 89.06 82 ASP A O 1
ATOM 663 N N . MET A 1 83 ? -0.192 -9.304 3.463 1.00 87.88 83 MET A N 1
ATOM 664 C CA . MET A 1 83 ? -1.065 -9.574 2.325 1.00 87.88 83 MET A CA 1
ATOM 665 C C . MET A 1 83 ? -0.715 -8.679 1.136 1.00 87.88 83 MET A C 1
ATOM 667 O O . MET A 1 83 ? -0.388 -7.500 1.290 1.00 87.88 83 MET A O 1
ATOM 671 N N . ILE A 1 84 ? -0.866 -9.234 -0.067 1.00 88.50 84 ILE A N 1
ATOM 672 C CA . ILE A 1 84 ? -0.730 -8.509 -1.329 1.00 88.50 84 ILE A CA 1
ATOM 673 C C . ILE A 1 84 ? -2.092 -8.4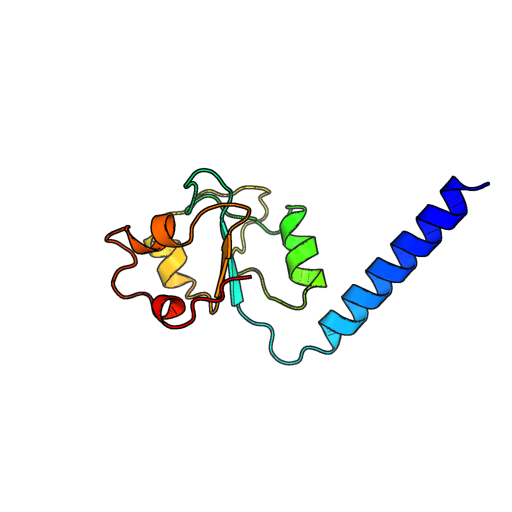61 -2.017 1.00 88.50 84 ILE A C 1
ATOM 675 O O . ILE A 1 84 ? -2.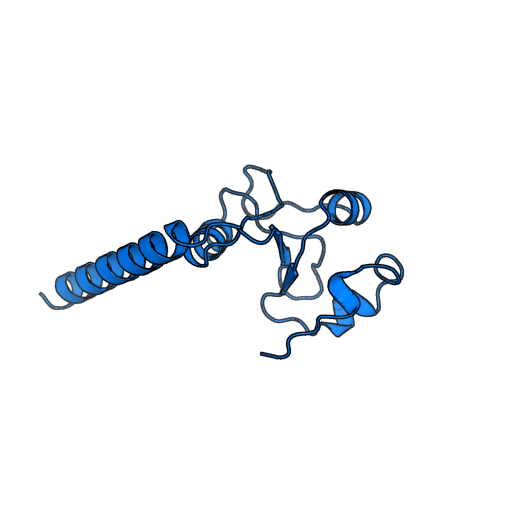703 -9.495 -2.270 1.00 88.50 84 ILE A O 1
ATOM 679 N N . VAL A 1 85 ? -2.568 -7.254 -2.316 1.00 87.31 85 VAL A N 1
ATOM 680 C CA . VAL A 1 85 ? -3.829 -7.007 -3.020 1.00 87.31 85 VAL A CA 1
ATOM 681 C C . VAL A 1 85 ? -3.519 -6.588 -4.450 1.00 87.31 85 VAL A C 1
ATOM 683 O O . VAL A 1 85 ? -2.856 -5.578 -4.685 1.00 87.31 85 VAL A O 1
ATOM 686 N N . MET A 1 86 ? -4.018 -7.359 -5.411 1.00 86.12 86 MET A N 1
ATOM 687 C CA . MET A 1 86 ? -3.819 -7.105 -6.836 1.00 86.12 86 MET A CA 1
ATOM 688 C C . MET A 1 86 ? -5.094 -6.515 -7.437 1.00 86.12 86 MET A C 1
ATOM 690 O O . MET A 1 86 ? -6.186 -6.994 -7.151 1.00 86.12 86 MET A O 1
ATOM 694 N N . TRP A 1 87 ? -4.974 -5.470 -8.263 1.00 78.75 87 TRP A N 1
ATOM 695 C CA . TRP A 1 87 ? -6.150 -4.802 -8.836 1.00 78.75 87 TRP A CA 1
ATOM 696 C C . TRP A 1 87 ? -6.960 -5.695 -9.786 1.00 78.75 87 TRP A C 1
ATOM 698 O O . TRP A 1 87 ? -8.182 -5.711 -9.703 1.00 78.75 87 TRP A O 1
ATOM 708 N N . ASN A 1 88 ? -6.298 -6.382 -10.725 1.00 77.56 88 ASN A N 1
ATOM 709 C CA . ASN A 1 88 ? -6.960 -7.227 -11.732 1.00 77.56 88 ASN A CA 1
ATOM 710 C C . ASN A 1 88 ? -5.964 -8.140 -12.477 1.00 77.56 88 ASN A C 1
ATOM 712 O O . ASN A 1 88 ? -6.021 -8.279 -13.697 1.00 77.56 88 ASN A O 1
ATOM 716 N N . ASP A 1 89 ? -4.981 -8.681 -11.765 1.00 75.38 89 ASP A N 1
ATOM 717 C CA . ASP A 1 89 ? -3.949 -9.541 -12.345 1.00 75.38 89 ASP A CA 1
ATOM 718 C C . ASP A 1 89 ? -4.020 -10.927 -11.704 1.00 75.38 89 ASP A C 1
ATOM 720 O O . ASP A 1 89 ? -4.382 -11.058 -10.535 1.00 75.38 89 ASP A O 1
ATOM 724 N N . SER A 1 90 ? -3.639 -11.961 -12.461 1.00 75.69 90 SER A N 1
ATOM 725 C CA . SER A 1 90 ? -3.488 -13.301 -11.890 1.00 75.69 90 SER A CA 1
ATOM 726 C C . SER A 1 90 ? -2.368 -13.303 -10.853 1.00 75.69 90 SER A C 1
ATOM 728 O O . SER A 1 90 ? -1.273 -12.782 -11.099 1.00 75.69 90 SER A O 1
ATOM 730 N N . THR A 1 91 ? -2.615 -13.974 -9.729 1.00 74.62 91 THR A N 1
ATOM 731 C CA . THR A 1 91 ? -1.608 -14.202 -8.686 1.00 74.62 91 THR A CA 1
ATOM 732 C C . THR A 1 91 ? -0.384 -14.951 -9.221 1.00 74.62 91 THR A C 1
ATOM 734 O O . THR A 1 91 ? 0.723 -14.793 -8.704 1.00 74.62 91 THR A O 1
ATOM 737 N N . ASP A 1 92 ? -0.523 -15.694 -10.322 1.00 76.31 92 ASP A N 1
ATOM 738 C CA . ASP A 1 92 ? 0.590 -16.388 -10.966 1.00 76.31 92 ASP A CA 1
ATOM 739 C C . ASP A 1 92 ? 1.665 -15.428 -11.487 1.00 76.31 92 ASP A C 1
ATOM 741 O O . ASP A 1 92 ? 2.848 -15.760 -11.434 1.00 76.31 92 ASP A O 1
ATOM 745 N N . LEU A 1 93 ? 1.295 -14.217 -11.921 1.00 74.00 93 LEU A N 1
ATOM 746 C CA . LEU A 1 93 ? 2.266 -13.208 -12.363 1.00 74.00 93 LEU A CA 1
ATOM 747 C C . LEU A 1 93 ? 3.212 -12.799 -11.230 1.00 74.00 93 LEU A C 1
ATOM 749 O O . LEU A 1 93 ? 4.387 -12.516 -11.474 1.00 74.00 93 LEU A O 1
ATOM 753 N N . PHE A 1 94 ? 2.709 -12.794 -9.995 1.00 74.62 94 PHE A N 1
ATOM 754 C CA . PHE A 1 94 ? 3.507 -12.543 -8.805 1.00 74.62 94 PHE A CA 1
ATOM 755 C C . PHE A 1 94 ? 4.396 -13.750 -8.483 1.00 74.62 94 PHE A C 1
ATOM 757 O O . PHE A 1 94 ? 5.613 -13.627 -8.355 1.00 74.62 94 PHE A O 1
ATOM 764 N N . TYR A 1 95 ? 3.816 -14.950 -8.436 1.00 73.88 95 TYR A N 1
ATOM 765 C CA . TYR A 1 95 ? 4.520 -16.152 -7.987 1.00 73.88 95 TYR A CA 1
ATOM 766 C C . TYR A 1 95 ? 5.509 -16.752 -8.995 1.00 73.88 95 TYR A C 1
ATOM 768 O O . TYR A 1 95 ? 6.378 -17.533 -8.591 1.00 73.88 95 TYR A O 1
ATOM 776 N N . GLN A 1 96 ? 5.412 -16.407 -10.278 1.00 78.62 96 GLN A N 1
ATOM 777 C CA . GLN A 1 96 ? 6.369 -16.824 -11.308 1.00 78.62 96 GLN A CA 1
ATOM 778 C C . GLN A 1 96 ? 7.712 -16.083 -11.217 1.00 78.62 96 GLN A C 1
ATOM 780 O O . GLN A 1 96 ? 8.703 -16.547 -11.783 1.00 78.62 96 GLN A O 1
ATOM 785 N N . ARG A 1 97 ? 7.780 -14.955 -10.499 1.00 75.19 97 ARG A N 1
ATOM 786 C CA . ARG A 1 97 ? 9.023 -14.195 -10.336 1.00 75.19 97 ARG A CA 1
ATOM 787 C C . ARG A 1 97 ? 9.984 -14.886 -9.376 1.00 75.19 97 ARG A C 1
ATOM 789 O O . ARG A 1 97 ? 9.593 -15.422 -8.337 1.00 75.19 97 ARG A O 1
ATOM 796 N N . ASN A 1 98 ? 11.264 -14.878 -9.740 1.00 74.75 98 ASN A N 1
ATOM 797 C CA . ASN A 1 98 ? 12.312 -15.562 -8.984 1.00 74.75 98 ASN A CA 1
ATOM 798 C C . ASN A 1 98 ? 12.524 -14.927 -7.604 1.00 74.75 98 ASN A C 1
ATOM 800 O O . ASN A 1 98 ? 12.865 -15.623 -6.652 1.00 74.75 98 ASN A O 1
ATOM 804 N N . GLU A 1 99 ? 12.274 -13.628 -7.512 1.00 73.56 99 GLU A N 1
ATOM 805 C CA . GLU A 1 99 ? 12.431 -12.780 -6.338 1.00 73.56 99 GLU A CA 1
ATOM 806 C C . GLU A 1 99 ? 11.461 -13.157 -5.206 1.00 73.56 99 GLU A C 1
ATOM 808 O O . GLU A 1 99 ? 11.796 -12.991 -4.039 1.00 73.56 99 GLU A O 1
ATOM 813 N N . PHE A 1 100 ? 10.298 -13.735 -5.534 1.00 71.00 100 PHE A N 1
ATOM 814 C CA . PHE A 1 100 ? 9.243 -14.086 -4.570 1.00 71.00 100 PHE A CA 1
ATOM 815 C C . PHE A 1 100 ? 9.116 -15.595 -4.327 1.00 71.00 100 PHE A C 1
ATOM 817 O O . PHE A 1 100 ? 8.082 -16.080 -3.859 1.00 71.00 100 PHE A O 1
ATOM 824 N N . LYS A 1 101 ? 10.144 -16.387 -4.664 1.00 68.12 101 LYS A N 1
ATOM 825 C CA . LYS A 1 101 ? 10.123 -17.847 -4.446 1.00 68.12 101 LYS A CA 1
ATOM 826 C C . LYS A 1 101 ? 9.983 -18.236 -2.973 1.00 68.12 101 LYS A C 1
ATOM 828 O O . LYS A 1 101 ? 9.379 -19.266 -2.700 1.00 68.12 101 LYS A O 1
ATOM 833 N N . ASN A 1 102 ? 10.475 -17.395 -2.063 1.00 67.50 102 ASN A N 1
ATOM 834 C CA . ASN A 1 102 ? 10.512 -17.652 -0.621 1.00 67.50 102 ASN A CA 1
ATOM 835 C C . ASN A 1 102 ? 9.600 -16.709 0.192 1.00 67.50 102 ASN A C 1
ATOM 837 O O . ASN A 1 102 ? 9.788 -16.582 1.398 1.00 67.50 102 ASN A O 1
ATOM 841 N N . ASP A 1 103 ? 8.668 -16.001 -0.452 1.00 65.19 103 ASP A N 1
ATOM 842 C CA . ASP A 1 103 ? 7.782 -15.050 0.232 1.00 65.19 103 ASP A CA 1
ATOM 843 C C . ASP A 1 103 ? 6.709 -15.794 1.065 1.00 65.19 103 ASP A C 1
ATOM 845 O O . ASP A 1 103 ? 5.999 -16.635 0.498 1.00 65.19 103 ASP A O 1
ATOM 849 N N . PRO A 1 104 ? 6.552 -15.504 2.375 1.00 63.34 104 PRO A N 1
ATOM 850 C CA . PRO A 1 104 ? 5.547 -16.140 3.233 1.00 63.34 104 PRO A CA 1
ATOM 851 C C . PRO A 1 104 ? 4.096 -15.918 2.766 1.00 63.34 104 PRO A C 1
ATOM 853 O O . PRO A 1 104 ? 3.225 -16.733 3.068 1.00 63.34 104 PRO A O 1
ATOM 856 N N . CYS A 1 105 ? 3.816 -14.895 1.949 1.00 58.84 105 CYS A N 1
ATOM 857 C C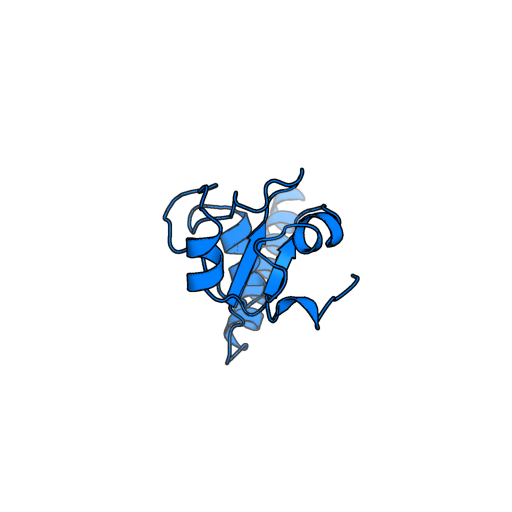A . CYS A 1 105 ? 2.503 -14.679 1.334 1.00 58.84 105 CYS A CA 1
ATOM 858 C C . CYS A 1 105 ? 2.138 -15.728 0.259 1.00 58.84 105 CYS A C 1
ATOM 860 O O . CYS A 1 105 ? 1.044 -15.671 -0.302 1.00 58.84 105 CYS A O 1
ATOM 862 N N . ARG A 1 106 ? 3.016 -16.691 -0.072 1.00 61.22 106 ARG A N 1
ATOM 863 C CA . ARG A 1 106 ? 2.720 -17.799 -1.010 1.00 61.22 106 ARG A CA 1
ATOM 864 C C . ARG A 1 106 ? 1.687 -18.796 -0.501 1.00 61.22 106 ARG A C 1
ATOM 866 O O . ARG A 1 106 ? 0.953 -19.356 -1.312 1.00 61.22 106 ARG A O 1
ATOM 873 N N . GLU A 1 107 ? 1.656 -19.049 0.802 1.00 53.72 107 GLU A N 1
ATOM 874 C CA . GLU A 1 107 ? 0.881 -20.158 1.377 1.00 53.72 107 GLU A CA 1
ATOM 875 C C . GLU A 1 107 ? -0.595 -19.798 1.617 1.00 53.72 107 GLU A C 1
ATOM 877 O O . GLU A 1 107 ? -1.434 -20.683 1.757 1.00 53.72 107 GLU A O 1
ATOM 882 N N . GLY A 1 108 ? -0.934 -18.504 1.600 1.00 57.72 108 GLY A N 1
ATOM 883 C CA . GLY A 1 108 ? -2.267 -17.978 1.904 1.00 57.72 108 GLY A CA 1
ATOM 884 C C . GLY A 1 108 ? -3.047 -17.456 0.697 1.00 57.72 108 GLY A C 1
ATOM 885 O O . GLY A 1 108 ? -3.706 -16.425 0.828 1.00 57.72 108 GLY A O 1
ATOM 886 N N . LYS A 1 109 ? -2.960 -18.108 -0.474 1.00 54.97 109 LYS A N 1
ATOM 887 C CA . LYS A 1 109 ? -3.743 -17.711 -1.660 1.00 54.97 109 LYS A CA 1
ATOM 888 C C . LYS A 1 109 ? -5.236 -17.662 -1.312 1.00 54.97 109 LYS A C 1
ATOM 890 O O . LYS A 1 109 ? -5.824 -18.684 -0.967 1.00 54.97 109 LYS A O 1
ATOM 895 N N . ALA A 1 110 ? -5.836 -16.481 -1.408 1.00 54.72 110 ALA A N 1
ATOM 896 C CA . ALA A 1 110 ? -7.278 -16.308 -1.331 1.00 54.72 110 ALA A CA 1
ATOM 897 C C . ALA A 1 110 ? -7.793 -16.019 -2.744 1.00 54.72 110 ALA A C 1
ATOM 899 O O . ALA A 1 110 ? -7.549 -14.938 -3.279 1.00 54.72 110 ALA A O 1
ATOM 900 N N . ASP A 1 111 ? -8.458 -17.006 -3.344 1.00 44.72 111 ASP A N 1
ATOM 901 C CA . ASP A 1 111 ? -9.189 -16.831 -4.596 1.00 44.72 111 ASP A CA 1
ATOM 902 C C . ASP A 1 111 ? -10.544 -16.195 -4.243 1.00 44.72 111 ASP A C 1
ATOM 904 O O . ASP A 1 111 ? -11.402 -16.853 -3.648 1.00 44.72 111 ASP A O 1
ATOM 908 N N . PHE A 1 112 ? -10.698 -14.900 -4.527 1.00 40.19 112 PHE A N 1
ATOM 909 C CA . PHE A 1 112 ? -11.972 -14.181 -4.418 1.00 40.19 112 PHE A CA 1
ATOM 910 C C . PHE A 1 112 ? -12.629 -14.043 -5.790 1.00 40.19 112 PHE A C 1
ATOM 912 O O . PHE A 1 112 ? -11.897 -13.744 -6.762 1.00 40.19 112 PHE A O 1
#

InterPro domains:
  IPR050902 ABC Transporter Solute-Binding [PTHR30535] (9-104)